Protein AF-A0A9X1LWM0-F1 (afdb_monomer_lite)

Organism: NCBI:txid2830666

pLDDT: mean 80.51, std 22.11, range [33.72, 97.88]

Radius of gyration: 15.84 Å; chains: 1; bounding box: 47×29×34 Å

Secondary structure (DSSP, 8-state):
-----TTS-HHHHHHHHHHHHHHHHTT--SSS-HHHHHHHHHHHHHHH--HHHHHHHHHH---HHHHHHHHTS-HHHHHHHHHHHHHHTTSPPPP---------------

Structure (mmCIF, N/CA/C/O backbone):
data_AF-A0A9X1LWM0-F1
#
_entry.id   AF-A0A9X1LWM0-F1
#
loop_
_atom_site.group_PDB
_atom_site.id
_atom_site.type_symbol
_atom_site.label_atom_id
_atom_site.label_alt_id
_atom_site.label_comp_id
_atom_site.label_asym_id
_atom_site.label_entity_id
_atom_site.label_seq_id
_atom_site.pdbx_PDB_ins_code
_atom_site.Cartn_x
_atom_site.Cartn_y
_atom_site.Cartn_z
_atom_site.occupancy
_atom_site.B_iso_or_equiv
_atom_site.auth_seq_id
_atom_site.auth_comp_id
_a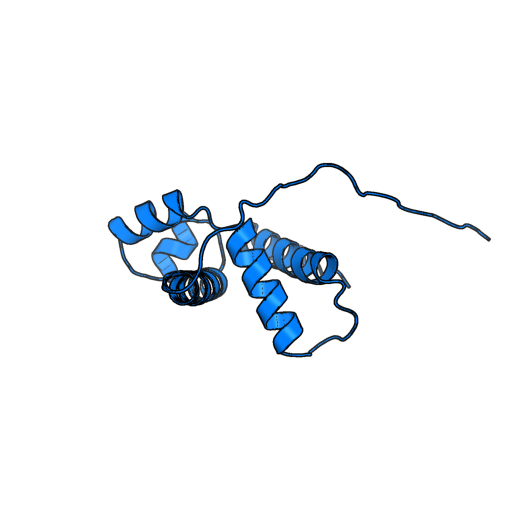tom_site.auth_asym_id
_atom_site.auth_atom_id
_atom_site.pdbx_PDB_model_num
ATOM 1 N N . MET A 1 1 ? 15.096 -2.722 -10.449 1.00 45.38 1 MET A N 1
ATOM 2 C CA . MET A 1 1 ? 16.318 -3.140 -9.721 1.00 45.38 1 MET A CA 1
ATOM 3 C C . MET A 1 1 ? 15.880 -3.195 -8.285 1.00 45.38 1 MET A C 1
ATOM 5 O O . MET A 1 1 ? 15.546 -2.141 -7.776 1.00 45.38 1 MET A O 1
ATOM 9 N N . VAL A 1 2 ? 15.841 -4.377 -7.671 1.00 56.59 2 VAL A N 1
ATOM 10 C CA . VAL A 1 2 ? 15.334 -4.505 -6.299 1.00 56.59 2 VAL A CA 1
ATOM 11 C C . VAL A 1 2 ? 16.345 -3.873 -5.345 1.00 56.59 2 VAL A C 1
ATOM 13 O O . VAL A 1 2 ? 17.441 -4.405 -5.170 1.00 56.59 2 VAL A O 1
ATOM 16 N N . VAL A 1 3 ? 15.998 -2.728 -4.760 1.00 58.75 3 VAL A N 1
ATOM 17 C CA . VAL A 1 3 ? 16.735 -2.149 -3.631 1.00 58.75 3 VAL A CA 1
ATOM 18 C C . VAL A 1 3 ? 16.037 -2.630 -2.367 1.00 58.75 3 VAL A C 1
ATOM 20 O O . VAL A 1 3 ? 14.878 -2.306 -2.145 1.00 58.75 3 VAL A O 1
ATOM 23 N N . TYR A 1 4 ? 16.717 -3.446 -1.564 1.00 56.69 4 TYR A N 1
ATOM 24 C CA . TYR A 1 4 ? 16.161 -3.982 -0.325 1.00 56.69 4 TYR A CA 1
ATOM 25 C C . TYR A 1 4 ? 17.057 -3.592 0.843 1.00 56.69 4 TYR A C 1
ATOM 27 O O . TYR A 1 4 ? 18.178 -4.088 0.971 1.00 56.69 4 TYR A O 1
ATOM 35 N N . ASP A 1 5 ? 16.564 -2.678 1.672 1.00 68.12 5 ASP A N 1
ATOM 36 C CA . ASP A 1 5 ? 17.258 -2.228 2.870 1.00 68.12 5 ASP A CA 1
ATOM 37 C C . ASP A 1 5 ? 16.828 -3.081 4.076 1.00 68.12 5 ASP A C 1
ATOM 39 O O . ASP A 1 5 ? 15.656 -3.149 4.452 1.00 68.12 5 ASP A O 1
ATOM 43 N N . PHE A 1 6 ? 17.798 -3.760 4.690 1.00 70.12 6 PHE A N 1
ATOM 44 C CA . PHE A 1 6 ? 17.593 -4.616 5.860 1.00 70.12 6 PHE A CA 1
ATOM 45 C C . PHE A 1 6 ? 17.488 -3.842 7.180 1.00 70.12 6 PHE A C 1
ATOM 47 O O . PHE A 1 6 ? 17.413 -4.471 8.236 1.00 70.12 6 PHE A O 1
ATOM 54 N N . THR A 1 7 ? 17.487 -2.514 7.155 1.00 77.06 7 THR A N 1
ATOM 55 C CA . THR A 1 7 ? 17.241 -1.674 8.335 1.00 77.06 7 THR A CA 1
ATOM 56 C C . THR A 1 7 ? 15.770 -1.281 8.484 1.00 77.06 7 THR A C 1
ATOM 58 O O . THR A 1 7 ? 15.349 -0.933 9.583 1.00 77.06 7 THR A O 1
ATOM 61 N N . LEU A 1 8 ? 14.969 -1.449 7.427 1.00 75.75 8 LEU A N 1
ATOM 62 C CA . LEU A 1 8 ? 13.532 -1.179 7.421 1.00 75.75 8 LEU A CA 1
ATOM 63 C C . LEU A 1 8 ? 12.756 -2.117 8.362 1.00 75.75 8 LEU A C 1
ATOM 65 O O . LEU A 1 8 ? 13.148 -3.269 8.590 1.00 75.75 8 LEU A O 1
ATOM 69 N N . THR A 1 9 ? 11.618 -1.659 8.868 1.00 83.31 9 THR A N 1
ATOM 70 C CA . THR A 1 9 ? 10.612 -2.476 9.555 1.00 83.31 9 THR A CA 1
ATOM 71 C C . THR A 1 9 ? 10.047 -3.552 8.622 1.00 83.31 9 THR A C 1
ATOM 73 O O . THR A 1 9 ? 10.181 -3.497 7.398 1.00 83.31 9 THR A O 1
ATOM 76 N N . LEU A 1 10 ? 9.390 -4.571 9.184 1.00 83.75 10 LEU A N 1
ATOM 77 C CA . LEU A 1 10 ? 8.770 -5.620 8.369 1.00 83.75 10 LEU A CA 1
ATOM 78 C C . LEU A 1 10 ? 7.688 -5.059 7.426 1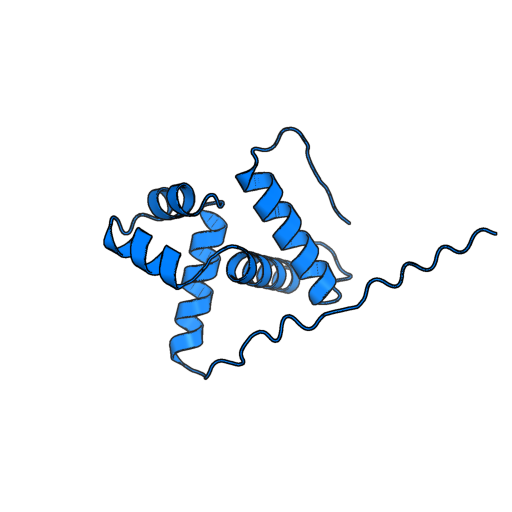.00 83.75 10 LEU A C 1
ATOM 80 O O . LEU A 1 10 ? 7.556 -5.555 6.309 1.00 83.75 10 LEU A O 1
ATOM 84 N N . ALA A 1 11 ? 6.940 -4.040 7.862 1.00 85.56 11 ALA A N 1
ATOM 85 C CA . ALA A 1 11 ? 5.912 -3.384 7.056 1.00 85.56 11 ALA A CA 1
ATOM 86 C C . ALA A 1 11 ? 6.527 -2.666 5.846 1.00 85.56 11 ALA A C 1
ATOM 88 O O . ALA A 1 11 ? 6.134 -2.941 4.713 1.00 85.56 11 ALA A O 1
ATOM 89 N N . GLU A 1 12 ? 7.557 -1.850 6.069 1.00 87.81 12 GLU A N 1
ATOM 90 C CA . GLU A 1 12 ? 8.278 -1.138 5.004 1.00 87.81 12 GLU A CA 1
ATOM 91 C C . GLU A 1 12 ? 8.911 -2.118 4.006 1.00 87.81 12 GLU A C 1
ATOM 93 O O . GLU A 1 12 ? 8.746 -1.998 2.794 1.00 87.81 12 GLU A O 1
ATOM 98 N N . ARG A 1 13 ? 9.556 -3.188 4.495 1.00 89.62 13 ARG A N 1
ATOM 99 C CA . ARG A 1 13 ? 10.121 -4.228 3.616 1.00 89.62 13 ARG A CA 1
ATOM 100 C C . ARG A 1 13 ? 9.062 -4.902 2.752 1.00 89.62 13 ARG A C 1
ATOM 102 O O . ARG A 1 13 ? 9.315 -5.176 1.579 1.00 89.62 13 ARG A O 1
ATOM 109 N N . ARG A 1 14 ?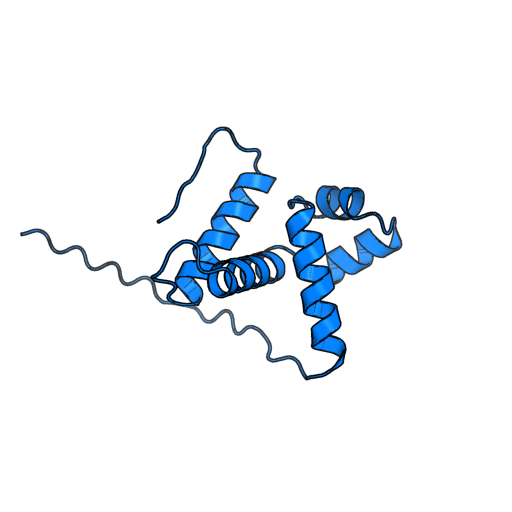 7.888 -5.198 3.319 1.00 92.69 14 ARG A N 1
ATOM 110 C CA . ARG A 1 14 ? 6.766 -5.781 2.570 1.00 92.69 14 ARG A CA 1
ATOM 111 C C . ARG A 1 14 ? 6.259 -4.812 1.505 1.00 92.69 14 ARG A C 1
ATOM 113 O O . ARG A 1 14 ? 6.035 -5.258 0.382 1.00 92.69 14 ARG A O 1
ATOM 120 N N . CYS A 1 15 ? 6.129 -3.527 1.833 1.00 94.06 15 CYS A N 1
ATOM 121 C CA . CYS A 1 15 ? 5.688 -2.491 0.898 1.00 94.06 15 CYS A CA 1
ATOM 122 C C . CYS A 1 15 ? 6.676 -2.332 -0.266 1.00 94.06 15 CYS A C 1
ATOM 124 O O . CYS A 1 15 ? 6.268 -2.453 -1.421 1.00 94.06 15 CYS A O 1
ATOM 126 N N . VAL A 1 16 ? 7.978 -2.210 0.018 1.00 93.81 16 VAL A N 1
ATOM 127 C CA . VAL A 1 16 ? 9.030 -2.115 -1.011 1.00 93.81 16 VAL A CA 1
ATOM 128 C C . VAL A 1 16 ? 9.050 -3.347 -1.919 1.00 93.81 16 VAL A C 1
ATOM 130 O O . VAL A 1 16 ? 9.103 -3.222 -3.141 1.00 93.81 16 VAL A O 1
ATOM 133 N N . LEU A 1 17 ? 8.969 -4.560 -1.361 1.00 94.12 17 LEU A N 1
ATOM 134 C CA . LEU A 1 17 ? 8.949 -5.777 -2.184 1.00 94.12 17 LEU A CA 1
ATOM 135 C C . LEU A 1 17 ? 7.709 -5.856 -3.078 1.00 94.12 17 LEU A C 1
ATOM 137 O O . LEU A 1 17 ? 7.809 -6.300 -4.223 1.00 94.12 17 LEU A O 1
ATOM 141 N N . ALA A 1 18 ? 6.548 -5.440 -2.572 1.00 95.50 18 ALA A N 1
ATOM 142 C CA . ALA A 1 18 ? 5.322 -5.394 -3.357 1.00 95.50 18 ALA A CA 1
ATOM 143 C C . ALA A 1 18 ? 5.412 -4.357 -4.492 1.00 95.50 18 ALA A C 1
ATOM 145 O O . ALA A 1 18 ? 4.966 -4.647 -5.603 1.00 95.50 18 ALA A O 1
ATOM 146 N N . HIS A 1 19 ? 6.044 -3.205 -4.243 1.00 95.25 19 HIS A N 1
ATOM 147 C CA . HIS A 1 19 ? 6.314 -2.166 -5.246 1.00 95.25 19 HIS A CA 1
ATOM 148 C C . HIS A 1 19 ? 7.197 -2.680 -6.382 1.00 95.25 19 HIS A C 1
ATOM 150 O O . HIS A 1 19 ? 6.829 -2.633 -7.557 1.00 95.25 19 HIS A O 1
ATOM 156 N N . GLU A 1 20 ? 8.339 -3.273 -6.037 1.00 94.50 20 GLU A N 1
ATOM 157 C CA . GLU A 1 20 ? 9.266 -3.843 -7.020 1.00 94.50 20 GLU A CA 1
ATOM 158 C C . GLU A 1 20 ? 8.625 -4.988 -7.818 1.00 94.50 20 GLU A C 1
ATOM 160 O O . GLU A 1 20 ? 8.881 -5.144 -9.017 1.00 94.50 20 GLU A O 1
ATOM 165 N N . LEU A 1 21 ? 7.742 -5.771 -7.186 1.00 95.31 21 LEU A N 1
ATOM 166 C CA . LEU A 1 21 ? 6.951 -6.776 -7.890 1.00 95.31 21 LEU A CA 1
ATOM 167 C C . LEU A 1 21 ? 5.963 -6.136 -8.876 1.00 95.31 21 LEU A C 1
ATOM 169 O O . LEU A 1 21 ? 5.775 -6.679 -9.962 1.00 95.31 21 LEU A O 1
ATOM 173 N N . GLY A 1 22 ? 5.383 -4.982 -8.544 1.00 95.62 22 GLY A N 1
ATOM 174 C CA . GLY A 1 22 ? 4.545 -4.202 -9.455 1.00 95.62 22 GLY A CA 1
ATOM 175 C C . GLY A 1 22 ? 5.301 -3.754 -10.703 1.00 95.62 22 GLY A C 1
ATOM 176 O O . GLY A 1 22 ? 4.820 -3.950 -11.820 1.00 95.62 22 GLY A O 1
ATOM 177 N N . HIS A 1 23 ? 6.532 -3.262 -10.544 1.00 94.94 23 HIS A N 1
ATOM 178 C CA . HIS A 1 23 ? 7.396 -2.968 -11.690 1.00 94.94 23 HIS A CA 1
ATOM 179 C C . HIS A 1 23 ? 7.667 -4.200 -12.554 1.00 94.94 23 HIS A C 1
ATOM 181 O O . HIS A 1 23 ? 7.584 -4.120 -13.780 1.00 94.94 23 HIS A O 1
ATOM 187 N N . ALA A 1 24 ? 7.972 -5.343 -11.935 1.00 94.25 24 ALA A N 1
ATOM 188 C CA . ALA A 1 24 ? 8.208 -6.584 -12.666 1.00 94.25 24 ALA A CA 1
ATOM 189 C C . ALA A 1 24 ? 6.947 -7.074 -13.400 1.00 94.25 24 ALA A C 1
ATOM 191 O O . ALA A 1 24 ? 7.040 -7.524 -14.540 1.00 94.25 24 ALA A O 1
ATOM 192 N N . PHE A 1 25 ? 5.772 -6.956 -12.773 1.00 94.88 25 PHE A N 1
ATOM 193 C CA . PHE A 1 25 ? 4.487 -7.344 -13.352 1.00 94.88 25 PHE A CA 1
ATOM 194 C C . PHE A 1 25 ? 4.129 -6.510 -14.590 1.00 94.88 25 PHE A C 1
ATOM 196 O O . PHE A 1 25 ? 3.640 -7.056 -15.579 1.00 94.88 25 PHE A O 1
ATOM 203 N N . HIS A 1 26 ? 4.406 -5.205 -14.561 1.00 93.69 26 HIS A N 1
ATOM 204 C CA . HIS A 1 26 ? 4.123 -4.285 -15.666 1.00 93.69 26 HIS A CA 1
ATOM 205 C C . HIS A 1 26 ? 5.262 -4.155 -16.696 1.00 93.69 26 HIS A C 1
ATOM 207 O O . HIS A 1 26 ? 5.182 -3.320 -17.594 1.00 93.69 26 HIS A O 1
ATOM 213 N N . ASP A 1 27 ? 6.314 -4.972 -16.585 1.00 93.88 27 ASP A N 1
ATOM 214 C CA . ASP A 1 27 ? 7.521 -4.908 -17.420 1.00 93.88 27 ASP A CA 1
ATOM 215 C C . ASP A 1 27 ? 8.170 -3.511 -17.461 1.00 93.88 27 ASP A C 1
ATOM 217 O O . ASP A 1 27 ? 8.651 -3.036 -18.490 1.00 93.88 27 ASP A O 1
ATOM 221 N N . HIS A 1 28 ? 8.182 -2.817 -16.323 1.00 92.88 28 HIS A N 1
ATOM 222 C CA . HIS A 1 28 ? 8.707 -1.463 -16.234 1.00 92.88 28 HIS A CA 1
ATOM 223 C C . HIS A 1 28 ? 10.232 -1.420 -16.457 1.00 92.88 28 HIS A C 1
ATOM 225 O O . HIS A 1 28 ? 11.004 -2.013 -15.702 1.00 92.88 28 HIS A O 1
ATOM 231 N N . ARG A 1 29 ? 10.684 -0.709 -17.506 1.00 82.44 29 ARG A N 1
ATOM 232 C CA . ARG A 1 29 ? 12.108 -0.619 -17.904 1.00 82.44 29 ARG A CA 1
ATOM 233 C C . ARG A 1 29 ? 12.777 0.724 -17.605 1.00 82.44 29 ARG A C 1
ATOM 235 O O . ARG A 1 29 ? 13.990 0.758 -17.409 1.00 82.44 29 ARG A O 1
ATOM 242 N N . CYS A 1 30 ? 12.012 1.811 -17.566 1.00 77.00 30 CYS A N 1
ATOM 243 C CA . CYS A 1 30 ? 12.513 3.150 -17.267 1.00 77.00 30 CYS A CA 1
ATOM 244 C C . CYS A 1 30 ? 12.300 3.469 -15.786 1.00 77.00 30 CYS A C 1
ATOM 246 O O . CYS A 1 30 ? 11.235 3.204 -15.238 1.00 77.00 30 CYS A O 1
ATOM 248 N N . ARG A 1 31 ? 13.322 4.035 -15.137 1.00 74.81 31 ARG A N 1
ATOM 249 C CA . ARG A 1 31 ? 13.249 4.457 -13.734 1.00 74.81 31 ARG A CA 1
ATOM 250 C C . ARG A 1 31 ? 12.783 5.907 -13.650 1.00 74.81 31 ARG A C 1
ATOM 252 O O . ARG A 1 31 ? 13.263 6.731 -14.428 1.00 74.81 31 ARG A O 1
ATOM 259 N N . GLY A 1 32 ? 11.923 6.220 -12.681 1.00 77.88 32 GLY A N 1
ATOM 260 C CA . GLY A 1 32 ? 11.502 7.595 -12.402 1.00 77.88 32 GLY A CA 1
ATOM 261 C C . GLY A 1 32 ? 10.421 8.137 -13.340 1.00 77.88 32 GLY A C 1
ATOM 262 O O . GLY A 1 32 ? 10.119 9.328 -13.288 1.00 77.88 32 GLY A O 1
ATOM 263 N N . ASP A 1 33 ? 9.827 7.286 -14.180 1.00 92.19 33 ASP A N 1
ATOM 264 C CA . ASP A 1 33 ? 8.591 7.636 -14.876 1.00 92.19 33 ASP A CA 1
ATOM 265 C C . ASP A 1 33 ? 7.434 7.578 -13.876 1.00 92.19 33 ASP A C 1
ATOM 267 O O . ASP A 1 33 ? 7.109 6.519 -13.338 1.00 92.19 33 ASP A O 1
ATOM 271 N N . LYS A 1 34 ? 6.796 8.725 -13.637 1.00 93.00 34 LYS A N 1
ATOM 272 C CA . LYS A 1 34 ? 5.738 8.840 -12.634 1.00 93.00 34 LYS A CA 1
ATOM 273 C C . LYS A 1 34 ? 4.562 7.889 -12.881 1.00 93.00 34 LYS A C 1
ATOM 275 O O . LYS A 1 34 ? 4.003 7.386 -11.915 1.00 93.00 34 LYS A O 1
ATOM 280 N N . ALA A 1 35 ? 4.173 7.641 -14.130 1.00 93.75 35 ALA A N 1
ATOM 281 C CA . ALA A 1 35 ? 3.066 6.732 -14.413 1.00 93.75 35 ALA A CA 1
ATOM 282 C C . ALA A 1 35 ? 3.439 5.279 -14.084 1.00 93.75 35 ALA A C 1
ATOM 284 O O . ALA A 1 35 ? 2.584 4.511 -13.643 1.00 93.75 35 ALA A O 1
ATOM 285 N N . MET A 1 36 ? 4.711 4.917 -14.266 1.00 94.38 36 MET A N 1
ATOM 286 C CA . MET A 1 36 ? 5.237 3.595 -13.923 1.00 94.38 36 MET A CA 1
ATOM 287 C C . MET A 1 36 ? 5.336 3.404 -12.404 1.00 94.38 36 MET A C 1
ATOM 289 O O . MET A 1 36 ? 4.941 2.352 -11.905 1.00 94.38 36 MET A O 1
ATOM 293 N N . GLU A 1 37 ? 5.804 4.417 -11.668 1.00 95.12 37 GLU A N 1
ATOM 294 C CA . GLU A 1 37 ? 5.806 4.397 -10.195 1.00 95.12 37 GLU A CA 1
ATOM 295 C C . GLU A 1 37 ? 4.368 4.332 -9.646 1.00 95.12 37 GLU A C 1
ATOM 297 O O . GLU A 1 37 ? 4.052 3.438 -8.869 1.00 95.12 37 GLU A O 1
ATOM 302 N N . ASP A 1 38 ? 3.454 5.181 -10.144 1.00 95.50 38 ASP A N 1
ATOM 303 C CA . ASP A 1 38 ? 2.046 5.193 -9.715 1.00 95.50 38 ASP A CA 1
ATOM 304 C C . ASP A 1 38 ? 1.353 3.837 -9.985 1.00 95.50 38 ASP A C 1
ATOM 306 O O . ASP A 1 38 ? 0.503 3.395 -9.210 1.00 95.50 38 ASP A O 1
ATOM 310 N N . ALA A 1 39 ? 1.684 3.157 -11.089 1.00 95.19 39 ALA A N 1
ATOM 311 C CA . ALA A 1 39 ? 1.141 1.833 -11.394 1.00 95.19 39 ALA A CA 1
ATOM 312 C C . ALA A 1 39 ? 1.728 0.731 -10.493 1.00 95.19 39 ALA A C 1
ATOM 314 O O . ALA A 1 39 ? 0.993 -0.173 -10.086 1.00 95.19 39 ALA A O 1
ATOM 315 N N . ALA A 1 40 ? 3.015 0.816 -10.143 1.00 95.94 40 ALA A N 1
ATOM 316 C CA . ALA A 1 40 ? 3.647 -0.090 -9.186 1.00 95.94 40 ALA A CA 1
ATOM 317 C C . ALA A 1 40 ? 3.066 0.080 -7.770 1.00 95.94 40 ALA A C 1
ATOM 319 O O . ALA A 1 40 ? 2.713 -0.921 -7.143 1.00 95.94 40 ALA A O 1
ATOM 320 N N . ASP A 1 41 ? 2.835 1.320 -7.332 1.00 96.88 41 ASP A N 1
ATOM 321 C CA . ASP A 1 41 ? 2.158 1.638 -6.070 1.00 96.88 41 ASP A CA 1
ATOM 322 C C . ASP A 1 41 ? 0.749 1.029 -6.021 1.00 96.88 41 ASP A C 1
ATOM 324 O O . ASP A 1 41 ? 0.348 0.410 -5.032 1.00 96.88 41 ASP A O 1
ATOM 328 N N . VAL A 1 42 ? -0.028 1.183 -7.102 1.00 97.00 42 VAL A N 1
ATOM 329 C CA . VAL A 1 42 ? -1.386 0.621 -7.202 1.00 97.00 42 VAL A CA 1
ATOM 330 C C . VAL A 1 42 ? -1.346 -0.902 -7.131 1.00 97.00 42 VAL A C 1
ATOM 332 O O . VAL A 1 42 ? -2.152 -1.501 -6.415 1.00 97.00 42 VAL A O 1
ATOM 335 N N . TYR A 1 43 ? -0.406 -1.538 -7.831 1.00 96.88 43 TYR A N 1
ATOM 336 C CA . TYR A 1 43 ? -0.214 -2.981 -7.742 1.00 96.88 43 TYR A CA 1
ATOM 337 C C . TYR A 1 43 ? 0.108 -3.414 -6.304 1.00 96.88 43 TYR A C 1
ATOM 339 O O . TYR A 1 43 ? -0.539 -4.322 -5.779 1.00 96.88 43 TYR A O 1
ATOM 347 N N . ALA A 1 44 ? 1.056 -2.744 -5.647 1.00 97.44 44 ALA A N 1
ATOM 348 C CA . ALA A 1 44 ? 1.462 -3.049 -4.280 1.00 97.44 44 ALA A CA 1
ATOM 349 C C . ALA A 1 44 ? 0.302 -2.897 -3.287 1.00 97.44 44 ALA A C 1
ATOM 351 O O . ALA A 1 44 ? 0.075 -3.781 -2.458 1.00 97.44 44 ALA A O 1
ATOM 352 N N . ALA A 1 45 ? -0.484 -1.828 -3.427 1.00 97.62 45 ALA A N 1
ATOM 353 C CA . ALA A 1 45 ? -1.670 -1.585 -2.619 1.00 97.62 45 ALA A CA 1
ATOM 354 C C . ALA A 1 45 ? -2.692 -2.718 -2.760 1.00 97.62 45 ALA A C 1
ATOM 356 O O . ALA A 1 45 ? -3.153 -3.255 -1.759 1.00 97.62 45 ALA A O 1
ATOM 357 N N . HIS A 1 46 ? -3.000 -3.145 -3.987 1.00 96.69 46 HIS A N 1
ATOM 358 C CA . HIS A 1 46 ? -3.937 -4.249 -4.220 1.00 96.69 46 HIS A CA 1
ATOM 359 C C . HIS A 1 46 ? -3.392 -5.628 -3.834 1.00 96.69 46 HIS A C 1
ATOM 361 O O . HIS A 1 46 ? -4.180 -6.548 -3.616 1.00 96.69 46 HIS A O 1
ATOM 367 N N . LEU A 1 47 ? -2.070 -5.791 -3.768 1.00 96.94 47 LEU A N 1
ATOM 368 C CA . LEU A 1 47 ? -1.445 -7.032 -3.325 1.00 96.94 47 LEU A CA 1
ATOM 369 C C . LEU A 1 47 ? -1.450 -7.168 -1.797 1.00 96.94 47 LEU A C 1
ATOM 371 O O . LEU A 1 47 ? -1.630 -8.274 -1.289 1.00 96.94 47 LEU A O 1
ATOM 375 N N . LEU A 1 48 ? -1.208 -6.071 -1.075 1.00 97.06 48 LEU A N 1
ATOM 376 C CA . LEU A 1 48 ? -1.043 -6.089 0.380 1.00 97.06 48 LEU A CA 1
ATOM 377 C C . LEU A 1 48 ? -2.330 -5.791 1.153 1.00 97.06 48 LEU A C 1
ATOM 379 O O . LEU A 1 48 ? -2.469 -6.281 2.272 1.00 97.06 48 LEU A O 1
ATOM 383 N N . ILE A 1 49 ? -3.253 -5.011 0.586 1.00 96.94 49 ILE A N 1
ATOM 384 C CA . ILE A 1 49 ? -4.476 -4.591 1.274 1.00 96.94 49 ILE A CA 1
ATOM 385 C C . ILE A 1 49 ? -5.638 -5.492 0.860 1.00 96.94 49 ILE A C 1
ATOM 387 O O . ILE A 1 49 ? -6.134 -5.430 -0.268 1.00 96.94 49 ILE A O 1
ATOM 391 N N . ASP A 1 50 ? -6.103 -6.307 1.808 1.00 94.94 50 ASP A N 1
ATOM 392 C CA . ASP A 1 50 ? -7.365 -7.025 1.672 1.00 94.94 50 ASP A CA 1
ATOM 393 C C . ASP A 1 50 ? -8.548 -6.044 1.846 1.00 94.94 50 ASP A C 1
ATOM 395 O O . ASP A 1 50 ? -8.618 -5.344 2.861 1.00 94.94 50 ASP A O 1
ATOM 399 N N . PRO A 1 51 ? -9.497 -5.966 0.892 1.00 95.19 51 PRO A N 1
ATOM 400 C CA . PRO A 1 51 ? -10.608 -5.018 0.975 1.00 95.19 51 PRO A CA 1
ATOM 401 C C . PRO A 1 51 ? -11.555 -5.239 2.163 1.00 95.19 51 PRO A C 1
ATOM 403 O O . PRO A 1 51 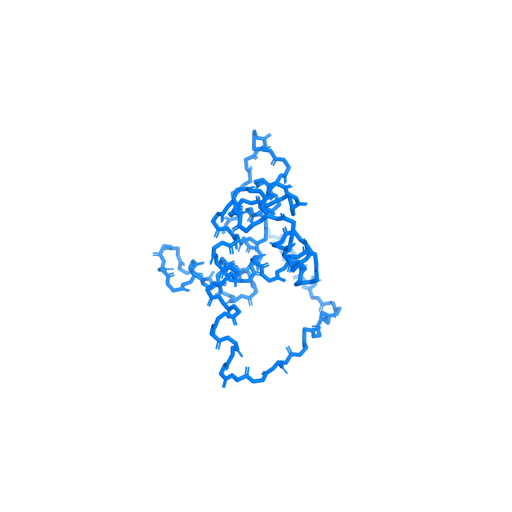? -12.183 -4.283 2.619 1.00 95.19 51 PRO A O 1
ATOM 406 N N . VAL A 1 52 ? -11.698 -6.479 2.645 1.00 95.06 52 VAL A N 1
ATOM 407 C CA . VAL A 1 52 ? -12.555 -6.804 3.794 1.00 95.06 52 VAL A CA 1
ATOM 408 C C . VAL A 1 52 ? -11.881 -6.340 5.078 1.00 95.06 52 VAL A C 1
ATOM 410 O O . VAL A 1 52 ? -12.526 -5.677 5.887 1.00 95.06 52 VAL A O 1
ATOM 413 N N . GLU A 1 53 ? -10.587 -6.609 5.242 1.00 96.75 53 GLU A N 1
ATOM 414 C CA . GLU A 1 53 ? -9.826 -6.126 6.400 1.00 96.75 53 GLU A CA 1
ATOM 415 C C . GLU A 1 53 ? -9.703 -4.595 6.403 1.00 96.75 53 GLU A C 1
ATOM 417 O O . GLU A 1 53 ? -9.893 -3.976 7.449 1.00 96.75 53 GLU A O 1
ATOM 422 N N . TYR A 1 54 ? -9.523 -3.960 5.236 1.00 97.44 54 TYR A N 1
ATOM 423 C CA . TYR A 1 54 ? -9.601 -2.500 5.106 1.00 97.44 54 TYR A CA 1
ATOM 424 C C . TYR A 1 54 ? -10.947 -1.959 5.608 1.00 97.44 54 TYR A C 1
ATOM 426 O O . TYR A 1 54 ? -10.975 -1.050 6.434 1.00 97.44 54 TYR A O 1
ATOM 434 N N . ALA A 1 55 ? -12.068 -2.528 5.149 1.00 95.62 55 ALA A N 1
ATOM 435 C CA . ALA A 1 55 ? -13.399 -2.073 5.553 1.00 95.62 55 ALA A CA 1
ATOM 436 C C . ALA A 1 55 ? -13.650 -2.276 7.057 1.00 95.62 55 ALA A C 1
ATOM 438 O O . ALA A 1 55 ? -14.320 -1.460 7.691 1.00 95.62 55 ALA A O 1
ATOM 439 N N . ARG A 1 56 ? -13.102 -3.349 7.643 1.00 96.94 56 ARG A N 1
ATOM 440 C CA . ARG A 1 56 ? -13.163 -3.597 9.090 1.00 96.94 56 ARG A CA 1
ATOM 441 C C . ARG A 1 56 ? -12.365 -2.557 9.873 1.00 96.94 56 ARG A C 1
ATOM 443 O O . ARG A 1 56 ? -12.905 -2.008 10.829 1.00 96.94 56 ARG A O 1
ATOM 450 N N . ALA A 1 57 ? -11.133 -2.260 9.459 1.00 97.50 57 ALA A N 1
ATOM 451 C CA . ALA A 1 57 ? -10.300 -1.237 10.091 1.00 97.50 57 ALA A CA 1
ATOM 452 C C . ALA A 1 57 ? -10.929 0.164 9.968 1.00 97.50 57 ALA A C 1
ATOM 454 O O . ALA A 1 57 ? -11.038 0.884 10.959 1.00 97.50 57 ALA A O 1
ATOM 455 N N . GLU A 1 58 ? -11.436 0.516 8.782 1.00 96.81 58 GLU A N 1
ATOM 456 C CA . GLU A 1 58 ? -12.113 1.794 8.518 1.00 96.81 58 GLU A CA 1
ATOM 457 C C . GLU A 1 58 ? -13.371 1.977 9.382 1.00 96.81 58 GLU A C 1
ATOM 459 O O . GLU A 1 58 ? -13.633 3.079 9.867 1.00 96.81 58 GLU A O 1
ATOM 464 N N . ALA A 1 59 ? -14.126 0.899 9.628 1.00 97.06 59 ALA A N 1
ATOM 465 C CA . ALA A 1 59 ? -15.295 0.924 10.504 1.00 97.06 59 ALA A CA 1
ATOM 466 C C . ALA A 1 59 ? -14.945 1.142 11.988 1.00 97.06 59 ALA A C 1
ATOM 468 O O . ALA A 1 59 ? -15.782 1.651 12.734 1.00 97.06 59 ALA A O 1
ATOM 469 N N . ILE A 1 60 ? -13.736 0.762 12.419 1.00 97.75 60 ILE A N 1
ATOM 470 C CA . ILE A 1 60 ? -13.240 1.029 13.777 1.00 97.75 60 ILE A CA 1
ATOM 471 C C . ILE A 1 60 ? -12.794 2.488 13.885 1.00 97.75 60 ILE A C 1
ATOM 473 O O . ILE A 1 60 ? -13.223 3.195 14.799 1.00 97.75 60 ILE A O 1
ATOM 477 N N . HIS A 1 61 ? -11.948 2.947 12.959 1.00 97.25 61 HIS A N 1
ATOM 478 C CA . HIS A 1 61 ? -11.500 4.333 12.920 1.00 97.25 61 HIS A CA 1
ATOM 479 C C . HIS A 1 61 ? -11.051 4.744 11.500 1.00 97.25 61 HIS A C 1
ATOM 481 O O . HIS A 1 61 ? -10.174 4.104 10.923 1.00 97.25 61 HIS A O 1
ATOM 487 N N . PRO A 1 62 ? -11.547 5.866 10.939 1.00 94.12 62 PRO A N 1
ATOM 488 C CA . PRO A 1 62 ? -11.296 6.251 9.543 1.00 94.12 62 PRO A CA 1
ATOM 489 C C . PRO A 1 62 ? -9.922 6.909 9.294 1.00 94.12 62 PRO A C 1
ATOM 491 O O . PRO A 1 62 ? -9.674 7.449 8.216 1.00 94.12 62 PRO A O 1
ATOM 494 N N . SER A 1 63 ? -9.034 6.935 10.293 1.00 97.62 63 SER A N 1
ATOM 495 C CA . SER A 1 63 ? -7.689 7.513 10.144 1.00 97.62 63 SER A CA 1
ATOM 496 C C . SER A 1 63 ? -6.821 6.616 9.275 1.00 97.62 63 SER A C 1
ATOM 498 O O . SER A 1 63 ? -6.748 5.414 9.509 1.00 97.62 63 SER A O 1
ATOM 500 N N . VAL A 1 64 ? -6.100 7.223 8.332 1.00 97.50 64 VAL A N 1
ATOM 501 C CA . VAL A 1 64 ? -5.118 6.521 7.497 1.00 97.50 64 VAL A CA 1
ATOM 502 C C . VAL A 1 64 ? -4.038 5.858 8.348 1.00 97.50 64 VAL A C 1
ATOM 504 O O . VAL A 1 64 ? -3.693 4.718 8.067 1.00 97.50 64 V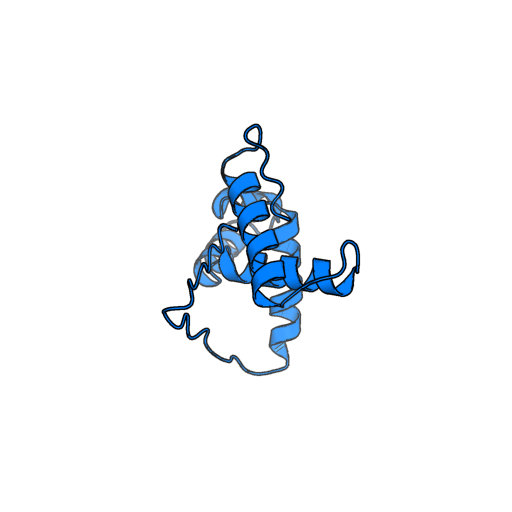AL A O 1
ATOM 507 N N . ASP A 1 65 ? -3.547 6.531 9.390 1.00 96.81 65 ASP A N 1
ATOM 508 C CA . ASP A 1 65 ? -2.471 5.996 10.231 1.00 96.81 65 ASP A CA 1
ATOM 509 C C . ASP A 1 65 ? -2.953 4.775 11.022 1.00 96.81 65 ASP A C 1
ATOM 511 O O . ASP A 1 65 ? -2.280 3.752 11.050 1.00 96.81 65 ASP A O 1
ATOM 515 N N . PHE A 1 66 ? -4.178 4.837 11.556 1.00 97.25 66 PHE A N 1
ATOM 516 C CA . PHE A 1 66 ? -4.799 3.702 12.244 1.00 97.25 66 PHE A CA 1
ATOM 517 C C . PHE A 1 66 ? -4.985 2.505 11.302 1.00 97.25 66 PHE A C 1
ATOM 519 O O . PHE A 1 66 ? -4.628 1.380 11.631 1.00 97.25 66 PHE A O 1
ATOM 526 N N . ILE A 1 67 ? -5.514 2.746 10.100 1.00 97.88 67 ILE A N 1
ATOM 527 C CA . ILE A 1 67 ? -5.718 1.689 9.103 1.00 97.88 67 ILE A CA 1
ATOM 528 C C . ILE A 1 67 ? -4.371 1.092 8.664 1.00 97.88 67 ILE A C 1
ATOM 530 O O . ILE A 1 67 ? -4.266 -0.117 8.481 1.00 97.88 67 ILE A O 1
ATOM 534 N N . ALA A 1 68 ? -3.339 1.919 8.497 1.00 96.50 68 ALA A N 1
ATOM 535 C CA . ALA A 1 68 ? -2.002 1.474 8.119 1.00 96.50 68 ALA A CA 1
ATOM 536 C C . ALA A 1 68 ? -1.376 0.571 9.193 1.00 96.50 68 ALA A C 1
ATOM 538 O O . ALA A 1 68 ? -0.828 -0.482 8.859 1.00 96.50 68 ALA A O 1
ATOM 539 N N . GLU A 1 69 ? -1.519 0.945 10.469 1.00 95.38 69 GLU A N 1
ATOM 540 C CA . GLU A 1 69 ? -1.096 0.130 11.611 1.00 95.38 69 GLU A CA 1
ATOM 541 C C . GLU A 1 69 ? -1.825 -1.221 11.638 1.00 95.38 69 GLU A C 1
ATOM 543 O O . GLU A 1 69 ? -1.168 -2.266 11.643 1.00 95.38 69 GLU A O 1
ATOM 548 N N . GLU A 1 70 ? -3.159 -1.220 11.557 1.00 96.69 70 GLU A N 1
ATOM 549 C CA . GLU A 1 70 ? -3.974 -2.446 11.572 1.00 96.69 70 GLU A CA 1
ATOM 550 C C . GLU A 1 70 ? -3.636 -3.392 10.408 1.00 96.69 70 GLU A C 1
ATOM 552 O O . GLU A 1 70 ? -3.579 -4.611 10.576 1.00 96.69 70 GLU A O 1
ATOM 557 N N . LEU A 1 71 ? -3.366 -2.844 9.220 1.00 95.88 71 LEU A N 1
ATOM 558 C CA . LEU A 1 71 ? -3.030 -3.627 8.028 1.00 95.88 71 LEU A CA 1
ATOM 559 C C . LEU A 1 71 ? -1.529 -3.942 7.902 1.00 95.88 71 LEU A C 1
ATOM 561 O O . LEU A 1 71 ? -1.132 -4.692 7.004 1.00 95.88 71 LEU A O 1
ATOM 565 N N . CYS A 1 72 ? -0.691 -3.415 8.800 1.00 95.81 72 CYS A N 1
ATOM 566 C CA . CYS A 1 72 ? 0.768 -3.533 8.761 1.00 95.81 72 CYS A CA 1
ATOM 567 C C . CYS A 1 72 ? 1.372 -3.100 7.407 1.00 95.81 72 CYS A C 1
ATOM 569 O O . CYS A 1 72 ? 2.208 -3.813 6.834 1.00 95.81 72 CYS A O 1
ATOM 571 N N . VAL A 1 73 ? 0.937 -1.946 6.895 1.00 96.50 73 VAL A N 1
ATOM 572 C CA . VAL A 1 73 ? 1.421 -1.318 5.650 1.00 96.50 73 VAL A CA 1
ATOM 573 C C . VAL A 1 73 ? 1.808 0.139 5.896 1.00 96.50 73 VAL A C 1
ATOM 575 O O . VAL A 1 73 ? 1.519 0.698 6.948 1.00 96.50 73 VAL A O 1
ATOM 578 N N . GLU A 1 74 ? 2.448 0.777 4.920 1.00 95.56 74 GLU A N 1
ATOM 579 C CA . GLU A 1 74 ? 2.732 2.210 4.992 1.00 95.56 74 GLU A CA 1
ATOM 580 C C . GLU A 1 74 ? 1.469 3.067 4.738 1.00 95.56 74 GLU A C 1
ATOM 582 O O . GLU A 1 74 ? 0.649 2.715 3.877 1.00 95.56 74 GLU A O 1
ATOM 587 N N . PRO A 1 75 ? 1.316 4.225 5.416 1.00 96.25 75 PRO A N 1
ATOM 588 C CA . PRO A 1 75 ? 0.185 5.142 5.230 1.00 96.25 75 PRO A CA 1
ATOM 589 C C . PRO A 1 75 ? -0.060 5.558 3.776 1.00 96.25 75 PRO A C 1
ATOM 591 O O . PRO A 1 75 ? -1.207 5.681 3.338 1.00 96.25 75 PRO A O 1
ATOM 594 N N . ASP A 1 76 ? 1.004 5.753 2.997 1.00 95.88 76 ASP A N 1
ATOM 595 C CA . ASP A 1 76 ? 0.881 6.143 1.593 1.00 95.88 76 ASP A CA 1
ATOM 596 C C . ASP A 1 76 ? 0.222 5.052 0.745 1.00 95.88 76 ASP A C 1
ATOM 598 O O . ASP A 1 76 ? -0.594 5.363 -0.130 1.00 95.88 76 ASP A O 1
ATOM 602 N N . LEU A 1 77 ? 0.459 3.779 1.070 1.00 96.56 77 LEU A N 1
ATOM 603 C CA . LEU A 1 77 ? -0.150 2.650 0.377 1.00 96.56 77 LEU A CA 1
ATOM 604 C C . LEU A 1 77 ? -1.666 2.577 0.621 1.00 96.56 77 LEU A C 1
ATOM 606 O O . LEU A 1 77 ? -2.438 2.291 -0.297 1.00 96.56 77 LEU A O 1
ATOM 610 N N . VAL A 1 78 ? -2.114 2.938 1.828 1.00 97.62 78 VAL A N 1
ATOM 611 C CA . VAL A 1 78 ? -3.543 3.088 2.151 1.00 97.62 78 VAL A CA 1
ATOM 612 C C . VAL A 1 78 ? -4.174 4.197 1.303 1.00 97.62 78 VAL A C 1
ATOM 614 O O . VAL A 1 78 ? -5.251 4.012 0.732 1.00 97.62 78 VAL A O 1
ATOM 617 N N . ARG A 1 79 ? -3.494 5.341 1.140 1.00 97.44 79 ARG A N 1
ATOM 618 C CA . ARG A 1 79 ? -3.988 6.440 0.287 1.00 97.44 79 ARG A CA 1
ATOM 619 C C . ARG A 1 79 ? -4.058 6.033 -1.183 1.00 97.44 79 ARG A C 1
ATOM 621 O O . ARG A 1 79 ? -4.990 6.432 -1.886 1.00 97.44 79 ARG A O 1
ATOM 628 N N . VAL A 1 80 ? -3.085 5.259 -1.666 1.00 97.31 80 VAL A N 1
ATOM 629 C CA . VAL A 1 80 ? -3.103 4.696 -3.024 1.00 97.31 80 VAL A CA 1
ATOM 630 C C . VAL A 1 80 ? -4.322 3.793 -3.205 1.00 97.31 80 VAL A C 1
ATOM 632 O O . VAL A 1 80 ? -5.079 3.998 -4.157 1.00 97.31 80 VAL A O 1
ATOM 635 N N . PHE A 1 81 ? -4.561 2.875 -2.265 1.00 96.38 81 PHE A N 1
ATOM 636 C CA . PHE A 1 81 ? -5.723 1.988 -2.278 1.00 96.38 81 PHE A CA 1
ATOM 637 C C . PHE A 1 81 ? -7.044 2.767 -2.305 1.00 96.38 81 PHE A C 1
ATOM 639 O O . PHE A 1 81 ? -7.879 2.542 -3.176 1.00 96.38 81 PHE A O 1
ATOM 646 N N . GLN A 1 82 ? -7.214 3.759 -1.425 1.00 95.56 82 GLN A N 1
ATOM 647 C CA . GLN A 1 82 ? -8.407 4.617 -1.387 1.00 95.56 82 GLN A CA 1
ATOM 648 C C . GLN A 1 82 ? -8.683 5.304 -2.735 1.00 95.56 82 GLN A C 1
ATOM 650 O O . GLN A 1 82 ? -9.821 5.325 -3.223 1.00 95.56 82 GLN A O 1
ATOM 655 N N . ARG A 1 83 ? -7.639 5.846 -3.377 1.00 94.56 83 ARG A N 1
ATOM 656 C CA . ARG A 1 83 ? -7.751 6.469 -4.705 1.00 94.56 83 ARG A CA 1
ATOM 657 C C . ARG A 1 83 ? -8.101 5.448 -5.791 1.00 94.56 83 ARG A C 1
ATOM 659 O O . ARG A 1 83 ? -8.890 5.776 -6.682 1.00 94.56 83 ARG A O 1
ATOM 666 N N . SER A 1 84 ? -7.559 4.229 -5.733 1.00 92.00 84 SER A N 1
ATOM 667 C CA . SER A 1 84 ? -7.814 3.192 -6.741 1.00 92.00 84 SER A CA 1
ATOM 668 C C . SER A 1 84 ? -9.230 2.612 -6.637 1.00 92.00 84 SER A C 1
ATOM 670 O O . SER A 1 84 ? -9.909 2.487 -7.658 1.00 92.00 84 SER A O 1
ATOM 672 N N . ILE A 1 85 ? -9.749 2.368 -5.428 1.00 86.75 85 ILE A N 1
ATOM 673 C CA . ILE A 1 85 ? -11.128 1.882 -5.240 1.00 86.75 85 ILE A CA 1
ATOM 674 C C . ILE A 1 85 ? -12.182 2.955 -5.532 1.00 86.75 85 ILE A C 1
ATOM 676 O O . ILE A 1 85 ? -13.281 2.636 -5.988 1.00 86.75 85 ILE A O 1
ATOM 680 N N . THR A 1 86 ? -11.846 4.235 -5.348 1.00 65.75 86 THR A N 1
ATOM 681 C CA . THR A 1 86 ? -12.718 5.347 -5.759 1.00 65.75 86 THR A CA 1
ATOM 682 C C . THR A 1 86 ? -12.887 5.367 -7.278 1.00 65.75 86 THR A C 1
ATOM 684 O O . THR A 1 86 ? -14.001 5.547 -7.769 1.00 65.75 86 THR A O 1
ATOM 687 N N . ARG A 1 87 ? -11.814 5.090 -8.037 1.00 57.28 87 ARG A N 1
ATOM 688 C CA . ARG A 1 87 ? -11.892 4.912 -9.498 1.00 57.28 87 ARG A CA 1
ATOM 689 C C . ARG A 1 87 ? -12.736 3.693 -9.898 1.00 57.28 87 ARG A C 1
ATOM 691 O O . ARG A 1 87 ? -13.413 3.741 -10.922 1.00 57.28 87 ARG A O 1
ATOM 698 N N . LEU A 1 88 ? -12.748 2.629 -9.090 1.00 56.62 88 LEU A N 1
ATOM 699 C CA . LEU A 1 88 ? -13.522 1.407 -9.358 1.00 56.62 88 LEU A CA 1
ATOM 700 C C . LEU A 1 88 ? -15.040 1.559 -9.175 1.00 56.62 88 LEU A C 1
ATOM 702 O O . LEU A 1 88 ? -15.787 0.749 -9.719 1.00 56.62 88 LEU A O 1
ATOM 706 N N . ARG A 1 89 ? -15.540 2.620 -8.524 1.00 56.53 89 ARG A N 1
ATOM 707 C CA . ARG A 1 89 ? -16.991 2.912 -8.476 1.00 56.53 89 ARG A CA 1
ATOM 708 C C . ARG A 1 89 ? -17.597 3.302 -9.844 1.00 56.53 89 ARG A C 1
ATOM 710 O O . ARG A 1 89 ? -18.771 3.655 -9.897 1.00 56.53 89 ARG A O 1
ATOM 717 N N . GLY A 1 90 ? -16.823 3.208 -10.935 1.00 53.31 90 GLY A N 1
ATOM 718 C CA . GLY A 1 90 ? -17.248 3.455 -12.316 1.00 53.31 90 GLY A CA 1
ATOM 719 C C . GLY A 1 90 ? -17.135 2.295 -13.325 1.00 53.31 90 GLY A C 1
ATOM 720 O O . GLY A 1 90 ? -17.786 2.414 -14.355 1.00 53.31 90 GLY A O 1
ATOM 721 N N . VAL A 1 91 ? -16.385 1.194 -13.104 1.00 44.41 91 VAL A N 1
ATOM 722 C CA . VAL A 1 91 ? -16.299 0.028 -14.038 1.00 44.41 91 VAL A CA 1
ATOM 723 C C . VAL A 1 91 ? -15.885 -1.276 -13.310 1.00 44.41 91 VAL A C 1
ATOM 725 O O . VAL A 1 91 ? -15.079 -1.260 -12.386 1.00 44.41 91 VAL A O 1
ATOM 728 N N . THR A 1 92 ? -16.462 -2.400 -13.759 1.00 36.94 92 THR A N 1
ATOM 729 C CA . THR A 1 92 ? -16.506 -3.781 -13.227 1.00 36.94 92 THR A CA 1
ATOM 730 C C . THR A 1 92 ? -15.167 -4.504 -12.977 1.00 36.94 92 THR A C 1
ATOM 732 O O . THR A 1 92 ? -14.255 -4.479 -13.798 1.00 36.94 92 THR A O 1
ATOM 735 N N . TYR A 1 93 ? -15.124 -5.269 -11.875 1.00 45.53 93 TYR A N 1
ATOM 736 C CA . TYR A 1 93 ? -14.059 -6.200 -11.476 1.00 45.53 93 TYR A CA 1
ATOM 737 C C . TYR A 1 93 ? -13.722 -7.262 -12.539 1.00 45.53 93 TYR A C 1
ATOM 739 O O . TYR A 1 93 ? -14.582 -8.051 -12.933 1.00 45.53 93 TYR A O 1
ATOM 747 N N . ILE A 1 94 ? -12.433 -7.411 -12.856 1.00 37.81 94 ILE A N 1
ATOM 748 C CA . ILE A 1 94 ? -11.868 -8.696 -13.283 1.00 37.81 94 ILE A CA 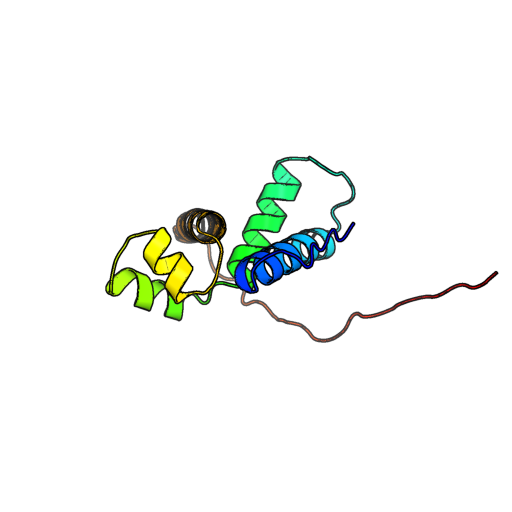1
ATOM 749 C C . ILE A 1 94 ? -11.136 -9.270 -12.069 1.00 37.81 94 ILE A C 1
ATOM 751 O O . ILE A 1 94 ? -10.193 -8.673 -11.558 1.00 37.81 94 ILE A O 1
ATOM 755 N N . ARG A 1 95 ? -11.612 -10.421 -11.579 1.00 39.38 95 ARG A N 1
ATOM 756 C CA . ARG A 1 95 ? -10.959 -11.218 -10.528 1.00 39.38 95 ARG A CA 1
ATOM 757 C C . ARG A 1 95 ? -9.458 -11.369 -10.821 1.00 39.38 95 ARG A C 1
ATOM 759 O O . ARG A 1 95 ? -9.130 -11.744 -11.950 1.00 39.38 95 ARG A O 1
ATOM 766 N N . PRO A 1 96 ? -8.555 -11.238 -9.835 1.00 35.44 96 PRO A N 1
ATOM 767 C CA . PRO A 1 96 ? -7.189 -11.684 -10.034 1.00 35.44 96 PRO A CA 1
ATOM 768 C C . PRO A 1 96 ? -7.210 -13.215 -10.123 1.00 35.44 96 PRO A C 1
ATOM 770 O O . PRO A 1 96 ? -7.325 -13.922 -9.122 1.00 35.44 96 PRO A O 1
ATOM 773 N N . ARG A 1 97 ? -7.093 -13.764 -11.338 1.00 41.47 97 ARG A N 1
ATOM 774 C CA . ARG A 1 97 ? -6.475 -15.084 -11.486 1.00 41.47 97 ARG A CA 1
ATOM 775 C C . ARG A 1 97 ? -5.013 -14.880 -11.107 1.00 41.47 97 ARG A C 1
ATOM 777 O O . ARG A 1 97 ? -4.198 -14.565 -11.965 1.00 41.47 97 ARG A O 1
ATOM 784 N N . MET A 1 98 ? -4.690 -15.060 -9.828 1.00 48.03 98 MET A N 1
ATOM 785 C CA . MET A 1 98 ? -3.340 -15.420 -9.396 1.00 48.03 98 MET A CA 1
ATOM 786 C C . MET A 1 98 ? -3.029 -16.786 -10.024 1.00 48.03 98 MET A C 1
ATOM 788 O O . MET A 1 98 ? -3.285 -17.847 -9.459 1.00 48.03 98 MET A O 1
ATOM 792 N N . GLY A 1 99 ? -2.633 -16.743 -11.295 1.00 37.62 99 GLY A N 1
ATOM 793 C CA . GLY A 1 99 ? -2.332 -17.889 -12.130 1.00 37.62 99 GLY A CA 1
ATOM 794 C C . GLY A 1 99 ? -0.911 -18.339 -11.862 1.00 37.62 99 GLY A C 1
ATOM 795 O O . GLY A 1 99 ? 0.043 -17.636 -12.171 1.00 37.62 99 GLY A O 1
ATOM 796 N N . ALA A 1 100 ? -0.800 -19.521 -11.273 1.00 46.53 100 ALA A N 1
ATOM 797 C CA . ALA A 1 100 ? 0.434 -20.245 -11.055 1.00 46.53 100 ALA A CA 1
ATOM 798 C C . ALA A 1 100 ? 1.372 -20.234 -12.281 1.00 46.53 100 ALA A C 1
ATOM 800 O O . ALA A 1 100 ? 0.935 -20.492 -13.401 1.00 46.53 100 ALA A O 1
ATOM 801 N N . ARG A 1 101 ? 2.676 -20.117 -11.985 1.00 43.03 101 ARG A N 1
ATOM 802 C CA . ARG A 1 101 ? 3.851 -20.405 -12.834 1.00 43.03 101 ARG A CA 1
ATOM 803 C C . ARG A 1 101 ? 4.283 -19.297 -13.792 1.00 43.03 101 ARG A C 1
ATOM 805 O O . ARG A 1 101 ? 3.751 -19.203 -14.887 1.00 43.03 101 ARG A O 1
ATOM 812 N N . GLN A 1 102 ? 5.395 -18.638 -13.450 1.00 43.22 102 GLN A N 1
ATOM 813 C CA . GLN A 1 102 ? 6.439 -18.252 -14.412 1.00 43.22 102 GLN A CA 1
ATOM 814 C C . GLN A 1 102 ? 7.738 -17.824 -13.695 1.00 43.22 102 GLN A C 1
ATOM 816 O O . GLN A 1 102 ? 8.160 -16.679 -13.758 1.00 43.22 102 GLN A O 1
ATOM 821 N N . TYR A 1 103 ? 8.422 -18.768 -13.040 1.00 40.84 103 TYR A N 1
ATOM 822 C CA . TYR A 1 103 ? 9.866 -18.627 -12.814 1.00 40.84 103 TYR A CA 1
ATOM 823 C C . TYR A 1 103 ? 10.586 -19.409 -13.913 1.00 40.84 103 TYR A C 1
ATOM 825 O O . TYR A 1 103 ? 10.679 -20.634 -13.861 1.00 40.84 103 TYR A O 1
ATOM 833 N N . ARG A 1 104 ? 11.075 -18.706 -14.936 1.00 35.06 104 ARG A N 1
ATOM 834 C CA . ARG A 1 104 ? 12.131 -19.210 -15.823 1.00 35.06 104 ARG A CA 1
ATOM 835 C C . ARG A 1 104 ? 13.357 -18.334 -15.607 1.00 35.06 104 ARG A C 1
ATOM 837 O O . ARG A 1 104 ? 13.540 -17.340 -16.297 1.00 35.06 104 ARG A O 1
ATOM 844 N N . HIS A 1 105 ? 14.187 -18.708 -14.638 1.00 34.84 105 HIS A N 1
ATOM 845 C CA . HIS A 1 105 ? 15.564 -18.231 -14.594 1.00 34.84 105 HIS A CA 1
ATOM 846 C C . HIS A 1 105 ? 16.366 -19.002 -15.647 1.00 34.84 105 HIS A C 1
ATOM 848 O O . HIS A 1 105 ? 16.489 -20.221 -15.570 1.00 34.84 105 HIS A O 1
ATOM 854 N N . SER A 1 106 ? 16.889 -18.289 -16.641 1.00 41.97 106 SER A N 1
ATOM 855 C CA . SER A 1 106 ? 17.919 -18.789 -17.550 1.00 41.97 106 SER A CA 1
ATOM 856 C C . SER A 1 106 ? 19.251 -18.204 -17.093 1.00 41.97 106 SER A C 1
ATOM 858 O O . SER A 1 106 ? 19.525 -17.036 -17.351 1.00 41.97 106 SER A O 1
ATOM 860 N N . TRP A 1 107 ? 20.057 -19.000 -16.392 1.00 33.72 107 TRP A N 1
ATOM 861 C CA . TRP A 1 107 ? 21.474 -18.710 -16.180 1.00 33.72 107 TRP A CA 1
ATOM 862 C C . TRP A 1 107 ? 22.254 -19.193 -17.403 1.00 33.72 107 TRP A C 1
ATOM 864 O O . TRP A 1 107 ? 22.313 -20.393 -17.659 1.00 33.72 107 TRP A O 1
ATOM 874 N N . SER A 1 108 ? 22.866 -18.274 -18.142 1.00 40.97 108 SER A N 1
ATOM 875 C CA . SER A 1 108 ? 23.901 -18.588 -19.128 1.00 40.97 108 SER A CA 1
ATOM 876 C C . SER A 1 108 ? 25.255 -18.236 -18.522 1.00 40.97 108 SER A C 1
ATOM 878 O O . SER A 1 108 ? 25.599 -17.062 -18.416 1.00 40.97 108 SER A O 1
ATOM 880 N N . HIS A 1 109 ? 25.990 -19.263 -18.096 1.00 41.47 109 HIS A N 1
ATOM 881 C CA . HIS A 1 109 ? 27.433 -19.171 -17.910 1.00 41.47 109 HIS A CA 1
ATOM 882 C C . HIS A 1 109 ? 28.076 -19.233 -19.299 1.00 41.47 109 HIS A C 1
ATOM 884 O O . HIS A 1 109 ? 27.771 -20.146 -20.071 1.00 41.47 109 HIS A O 1
ATOM 890 N N . ALA A 1 110 ? 28.925 -18.258 -19.600 1.00 46.09 110 ALA A N 1
ATOM 891 C CA . ALA A 1 110 ? 29.946 -18.333 -20.635 1.00 46.09 110 ALA A CA 1
ATOM 892 C C . ALA A 1 110 ? 31.300 -18.163 -19.945 1.00 46.09 110 ALA A C 1
ATOM 894 O O . ALA A 1 110 ? 31.348 -17.361 -18.981 1.00 46.09 110 ALA A O 1
#

InterPro domains:
  IPR010359 IrrE N-terminal-like domain [PF06114] (6-57)

Foldseek 3Di:
DQDADPVDDPQVNLLSVQLVVQCVVVVPDDPPPPVSSLSSLLSSLVVQDDPVLLVVQCVVPVDLVSSCVSSSHDSVSSVSPVVVVVVVVPDDDDDPPPDDDDDDDDDDDD

Sequence (110 aa):
MVVYDFTLTLAERRCVLAHELGHAFHDHRCRGDKAMEDAADVYAAHLLIDPVEYARAEAIHPSVDFIAEELCVEPDLVRVFQRSITRLRGVTYIRPRMGARQYRHSWSHA